Protein AF-0000000072569741 (afdb_homodimer)

pLDDT: mean 95.77, std 7.22, range [54.53, 98.75]

Structure (mmCIF, N/CA/C/O backbone):
data_AF-0000000072569741-model_v1
#
loop_
_entity.id
_entity.type
_entity.pdbx_description
1 polymer 'Helix-turn-helix domain protein'
#
loop_
_atom_site.group_PDB
_atom_site.id
_atom_site.type_symbol
_atom_site.label_atom_id
_atom_site.label_alt_id
_atom_site.label_comp_id
_atom_site.label_asym_id
_atom_site.label_entity_id
_atom_site.label_seq_id
_atom_site.pdbx_PDB_ins_code
_atom_site.Cartn_x
_atom_site.Cartn_y
_atom_site.Cartn_z
_atom_site.occupancy
_atom_site.B_iso_or_equiv
_atom_site.auth_seq_id
_atom_site.auth_comp_id
_atom_site.auth_asym_id
_atom_site.auth_atom_id
_atom_site.pdbx_PDB_model_num
ATOM 1 N N . MET A 1 1 ? -10.883 8.766 -9.422 1 62.97 1 MET A N 1
ATOM 2 C CA . MET A 1 1 ? -9.523 8.453 -8.992 1 62.97 1 MET A CA 1
ATOM 3 C C . MET A 1 1 ? -9.297 6.949 -8.93 1 62.97 1 MET A C 1
ATOM 5 O O . MET A 1 1 ? -10.156 6.211 -8.445 1 62.97 1 MET A O 1
ATOM 9 N N . ASN A 1 2 ? -8.234 6.387 -9.672 1 78.19 2 ASN A N 1
ATOM 10 C CA . ASN A 1 2 ? -7.906 4.965 -9.578 1 78.19 2 ASN A CA 1
ATOM 11 C C . ASN A 1 2 ? -7.32 4.621 -8.211 1 78.19 2 ASN A C 1
ATOM 13 O O . ASN A 1 2 ? -6.293 5.172 -7.812 1 78.19 2 ASN A O 1
ATOM 17 N N . ARG A 1 3 ? -8.102 3.793 -7.559 1 89.81 3 ARG A N 1
ATOM 18 C CA . ARG A 1 3 ? -7.746 3.533 -6.168 1 89.81 3 ARG A CA 1
ATOM 19 C C . ARG A 1 3 ? -6.863 2.295 -6.047 1 89.81 3 ARG A C 1
ATOM 21 O O . ARG A 1 3 ? -6.625 1.8 -4.945 1 89.81 3 ARG A O 1
ATOM 28 N N . ASN A 1 4 ? -6.559 1.696 -7.176 1 96.81 4 ASN A N 1
ATOM 29 C CA . ASN A 1 4 ? -5.516 0.688 -7.312 1 96.81 4 ASN A CA 1
ATOM 30 C C . ASN A 1 4 ? -4.426 1.134 -8.289 1 96.81 4 ASN A C 1
ATOM 32 O O . ASN A 1 4 ? -4.652 1.179 -9.492 1 96.81 4 ASN A O 1
ATOM 36 N N . ILE A 1 5 ? -3.225 1.374 -7.742 1 96.38 5 ILE A N 1
ATOM 37 C CA . ILE A 1 5 ? -2.236 2.023 -8.594 1 96.38 5 ILE A CA 1
ATOM 38 C C . ILE A 1 5 ? -1.057 1.081 -8.828 1 96.38 5 ILE A C 1
ATOM 40 O O . ILE A 1 5 ? -0.087 1.443 -9.5 1 96.38 5 ILE A O 1
ATOM 44 N N . ILE A 1 6 ? -1.108 -0.155 -8.242 1 97.69 6 ILE A N 1
ATOM 45 C CA . ILE A 1 6 ? 0.049 -1.026 -8.414 1 97.69 6 ILE A CA 1
ATOM 46 C C . ILE A 1 6 ? -0.353 -2.27 -9.211 1 97.69 6 ILE A C 1
ATOM 48 O O . ILE A 1 6 ? 0.505 -3.043 -9.641 1 97.69 6 ILE A O 1
ATOM 52 N N . GLY A 1 7 ? -1.578 -2.521 -9.398 1 97.75 7 GLY A N 1
ATOM 53 C CA . GLY A 1 7 ? -2.07 -3.764 -9.977 1 97.75 7 GLY A CA 1
ATOM 54 C C . GLY A 1 7 ? -1.438 -4.094 -11.312 1 97.75 7 GLY A C 1
ATOM 55 O O . GLY A 1 7 ? -0.945 -5.203 -11.516 1 97.75 7 GLY A O 1
ATOM 56 N N . LYS A 1 8 ? -1.412 -3.188 -12.258 1 96.44 8 LYS A N 1
ATOM 57 C CA . LYS A 1 8 ? -0.834 -3.404 -13.578 1 96.44 8 LYS A CA 1
ATOM 58 C C . LYS A 1 8 ? 0.657 -3.713 -13.484 1 96.44 8 LYS A C 1
ATOM 60 O O . LYS A 1 8 ? 1.177 -4.535 -14.242 1 96.44 8 LYS A O 1
ATOM 65 N N . LYS A 1 9 ? 1.302 -3.049 -12.555 1 97.94 9 LYS A N 1
ATOM 66 C CA . LYS A 1 9 ? 2.729 -3.291 -12.359 1 97.94 9 LYS A CA 1
ATOM 67 C C . LYS A 1 9 ? 2.979 -4.707 -11.844 1 97.94 9 LYS A C 1
ATOM 69 O O . LYS A 1 9 ? 3.943 -5.359 -12.25 1 97.94 9 LYS A O 1
ATOM 74 N N . VAL A 1 10 ? 2.105 -5.129 -10.961 1 98.44 10 VAL A N 1
ATOM 75 C CA . VAL A 1 10 ? 2.195 -6.5 -10.461 1 98.44 10 VAL A CA 1
ATOM 76 C C . VAL A 1 10 ? 2.146 -7.477 -11.633 1 98.44 10 VAL A C 1
ATOM 78 O O . VAL A 1 10 ? 2.992 -8.367 -11.742 1 98.44 10 VAL A O 1
ATOM 81 N N . ARG A 1 11 ? 1.25 -7.258 -12.5 1 98.31 11 ARG A N 1
ATOM 82 C CA . ARG A 1 11 ? 1.092 -8.117 -13.664 1 98.31 11 ARG A CA 1
ATOM 83 C C . ARG A 1 11 ? 2.332 -8.078 -14.555 1 98.31 11 ARG A C 1
ATOM 85 O O . ARG A 1 11 ? 2.838 -9.117 -14.977 1 98.31 11 ARG A O 1
ATOM 92 N N . ILE A 1 12 ? 2.803 -6.906 -14.859 1 98.19 12 ILE A N 1
ATOM 93 C CA . ILE A 1 12 ? 3.955 -6.699 -15.727 1 98.19 12 ILE A CA 1
ATOM 94 C C . ILE A 1 12 ? 5.168 -7.434 -15.156 1 98.19 12 ILE A C 1
ATOM 96 O O . ILE A 1 12 ? 5.855 -8.164 -15.875 1 98.19 12 ILE A O 1
ATOM 100 N N . ILE A 1 13 ? 5.398 -7.297 -13.883 1 98.44 13 ILE A N 1
ATOM 101 C CA . ILE A 1 13 ? 6.57 -7.895 -13.25 1 98.44 13 ILE A CA 1
ATOM 102 C C . ILE A 1 13 ? 6.406 -9.414 -13.18 1 98.44 13 ILE A C 1
ATOM 104 O O . ILE A 1 13 ? 7.355 -10.156 -13.438 1 98.44 13 ILE A O 1
ATOM 108 N N . ARG A 1 14 ? 5.203 -9.812 -12.82 1 98.62 14 ARG A N 1
ATOM 109 C CA . ARG A 1 14 ? 4.953 -11.25 -12.789 1 98.62 14 ARG A CA 1
ATOM 110 C C . ARG A 1 14 ? 5.289 -11.891 -14.133 1 98.62 14 ARG A C 1
ATOM 112 O O . ARG A 1 14 ? 6 -12.898 -14.18 1 98.62 14 ARG A O 1
ATOM 119 N N . LYS A 1 15 ? 4.801 -11.266 -15.203 1 98.69 15 LYS A N 1
ATOM 120 C CA . LYS A 1 15 ? 5.016 -11.789 -16.547 1 98.69 15 LYS A CA 1
ATOM 121 C C . LYS A 1 15 ? 6.492 -11.719 -16.938 1 98.69 15 LYS A C 1
ATOM 123 O O . LYS A 1 15 ? 7.02 -12.648 -17.547 1 98.69 15 LYS A O 1
ATOM 128 N N . ALA A 1 16 ? 7.121 -10.656 -16.609 1 98.31 16 ALA A N 1
ATOM 129 C CA . ALA A 1 16 ? 8.539 -10.484 -16.906 1 98.31 16 ALA A CA 1
ATOM 130 C C . ALA A 1 16 ? 9.375 -11.57 -16.234 1 98.31 16 ALA A C 1
ATOM 132 O O . ALA A 1 16 ? 10.422 -11.969 -16.766 1 98.31 16 ALA A O 1
ATOM 133 N N . LYS A 1 17 ? 8.891 -12.047 -15.117 1 98.31 17 LYS A N 1
ATOM 134 C CA . LYS A 1 17 ? 9.594 -13.086 -14.375 1 98.31 17 LYS A CA 1
ATOM 135 C C . LYS A 1 17 ? 9.125 -14.477 -14.797 1 98.31 17 LYS A C 1
ATOM 137 O O . LYS A 1 17 ? 9.508 -15.477 -14.195 1 98.31 17 LYS A O 1
ATOM 142 N N . ASN A 1 18 ? 8.195 -14.5 -15.766 1 98.69 18 ASN A N 1
ATOM 143 C CA . ASN A 1 18 ? 7.648 -15.727 -16.344 1 98.69 18 ASN A CA 1
ATOM 144 C C . ASN A 1 18 ? 6.895 -16.547 -15.297 1 98.69 18 ASN A C 1
ATOM 146 O O . ASN A 1 18 ? 7.004 -17.781 -15.273 1 98.69 18 ASN A O 1
ATOM 150 N N . LEU A 1 19 ? 6.273 -15.867 -14.438 1 98.69 19 LEU A N 1
ATOM 151 C CA . LEU A 1 19 ? 5.434 -16.531 -13.445 1 98.69 19 LEU A CA 1
ATOM 152 C C . LEU A 1 19 ? 3.98 -16.562 -13.906 1 98.69 19 LEU A C 1
ATOM 154 O O . LEU A 1 19 ? 3.471 -15.594 -14.461 1 98.69 19 LEU A O 1
ATOM 158 N N . THR A 1 20 ? 3.383 -17.688 -13.68 1 98.69 20 THR A N 1
ATOM 159 C CA . THR A 1 20 ? 1.932 -17.75 -13.82 1 98.69 20 THR A CA 1
ATOM 160 C C . THR A 1 20 ? 1.242 -17.125 -12.609 1 98.69 20 THR A C 1
ATOM 162 O O . THR A 1 20 ? 1.886 -16.844 -11.594 1 98.69 20 THR A O 1
ATOM 165 N N . GLN A 1 21 ? -0.031 -16.891 -12.797 1 98.56 21 GLN A N 1
ATOM 166 C CA . GLN A 1 21 ? -0.777 -16.406 -11.641 1 98.56 21 GLN A CA 1
ATOM 167 C C . GLN A 1 21 ? -0.736 -17.406 -10.492 1 98.56 21 GLN A C 1
ATOM 169 O O . GLN A 1 21 ? -0.591 -17.016 -9.328 1 98.56 21 GLN A O 1
ATOM 174 N N . GLU A 1 22 ? -0.864 -18.672 -10.812 1 98.5 22 GLU A N 1
ATOM 175 C CA . GLU A 1 22 ? -0.843 -19.734 -9.812 1 98.5 22 GLU A CA 1
ATOM 176 C C . GLU A 1 22 ? 0.476 -19.75 -9.047 1 98.5 22 GLU A C 1
ATOM 178 O O . GLU A 1 22 ? 0.489 -19.906 -7.82 1 98.5 22 GLU A O 1
ATOM 183 N N . GLU A 1 23 ? 1.546 -19.562 -9.781 1 98.69 23 GLU A N 1
ATOM 184 C CA . GLU A 1 23 ? 2.865 -19.547 -9.156 1 98.69 23 GLU A CA 1
ATOM 185 C C . GLU A 1 23 ? 3.025 -18.328 -8.234 1 98.69 23 GLU A C 1
ATOM 187 O O . GLU A 1 23 ? 3.57 -18.453 -7.137 1 98.69 23 GLU A O 1
ATOM 192 N N . LEU A 1 24 ? 2.6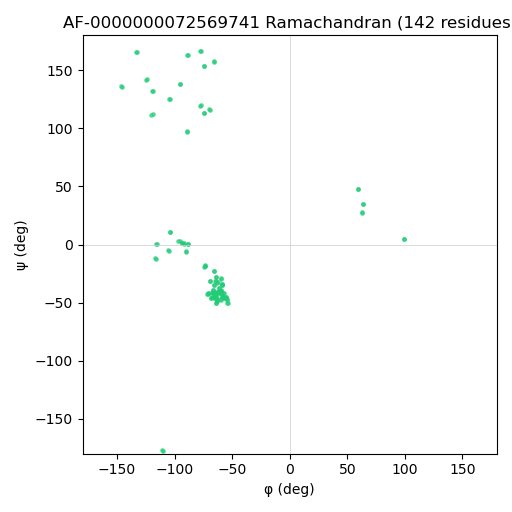29 -17.172 -8.688 1 98.75 24 LEU A N 1
ATOM 193 C CA . LEU A 1 24 ? 2.707 -15.992 -7.848 1 98.75 24 LEU A CA 1
ATOM 194 C C . LEU A 1 24 ? 1.843 -16.156 -6.602 1 98.75 24 LEU A C 1
ATOM 196 O O . LEU A 1 24 ? 2.258 -15.781 -5.5 1 98.75 24 LEU A O 1
ATOM 200 N N . ILE A 1 25 ? 0.698 -16.719 -6.746 1 98.62 25 ILE A N 1
ATOM 201 C CA . ILE A 1 25 ? -0.216 -16.953 -5.633 1 98.62 25 ILE A CA 1
ATOM 202 C C . ILE A 1 25 ? 0.45 -17.844 -4.59 1 98.62 25 ILE A C 1
ATOM 204 O O . ILE A 1 25 ? 0.397 -17.562 -3.391 1 98.62 25 ILE A O 1
ATOM 208 N N . ALA A 1 26 ? 1.038 -18.906 -5.086 1 98.56 26 ALA A N 1
ATOM 209 C CA . ALA A 1 26 ? 1.739 -19.812 -4.184 1 98.56 26 ALA A CA 1
ATOM 210 C C . ALA A 1 26 ? 2.824 -19.078 -3.4 1 98.56 26 ALA A C 1
ATOM 212 O O . ALA A 1 26 ? 2.969 -19.281 -2.191 1 98.56 26 ALA A O 1
ATOM 213 N N . ARG A 1 27 ? 3.564 -18.203 -4.051 1 98.56 27 ARG A N 1
ATOM 214 C CA . ARG A 1 27 ? 4.621 -17.438 -3.398 1 98.56 27 ARG A CA 1
ATOM 215 C C . ARG A 1 27 ? 4.043 -16.469 -2.373 1 98.56 27 ARG A C 1
ATOM 217 O O . ARG A 1 27 ? 4.613 -16.281 -1.297 1 98.56 27 ARG A O 1
ATOM 224 N N . ILE A 1 28 ? 2.971 -15.859 -2.744 1 98.38 28 ILE A N 1
ATOM 225 C CA . ILE A 1 28 ? 2.328 -14.906 -1.846 1 98.38 28 ILE A CA 1
ATOM 226 C C . ILE A 1 28 ? 1.811 -15.633 -0.605 1 98.38 28 ILE A C 1
ATOM 228 O O . ILE A 1 28 ? 1.956 -15.141 0.516 1 98.38 28 ILE A O 1
ATOM 232 N N . GLN A 1 29 ? 1.214 -16.828 -0.847 1 97.62 29 GLN A N 1
ATOM 233 C CA . GLN A 1 29 ? 0.7 -17.625 0.266 1 97.62 29 GLN A CA 1
ATOM 234 C C . GLN A 1 29 ? 1.825 -18.047 1.205 1 97.62 29 GLN A C 1
ATOM 236 O O . GLN A 1 29 ? 1.632 -18.125 2.42 1 97.62 29 GLN A O 1
ATOM 241 N N . LEU A 1 30 ? 3.021 -18.266 0.662 1 97.06 30 LEU A N 1
ATOM 242 C CA . LEU A 1 30 ? 4.195 -18.594 1.461 1 97.06 30 LEU A CA 1
ATOM 243 C C . LEU A 1 30 ? 4.602 -17.422 2.348 1 97.06 30 LEU A C 1
ATOM 245 O O . LEU A 1 30 ? 5.258 -17.625 3.373 1 97.06 30 LEU A O 1
ATOM 249 N N . LYS A 1 31 ? 4.168 -16.219 1.9 1 94.81 31 LYS A N 1
ATOM 250 C CA . LYS A 1 31 ? 4.461 -15.031 2.684 1 94.81 31 LYS A CA 1
ATOM 251 C C . LYS A 1 31 ? 3.375 -14.773 3.725 1 94.81 31 LYS A C 1
ATOM 253 O O . LYS A 1 31 ? 3.406 -13.758 4.426 1 94.81 31 LYS A O 1
ATOM 258 N N . GLY A 1 32 ? 2.389 -15.664 3.744 1 92.38 32 GLY A N 1
ATOM 259 C CA . GLY A 1 32 ? 1.408 -15.617 4.816 1 92.38 32 GLY A CA 1
ATOM 260 C C . GLY A 1 32 ? 0.117 -14.93 4.41 1 92.38 32 GLY A C 1
ATOM 261 O O . GLY A 1 32 ? -0.743 -14.664 5.25 1 92.38 32 GLY A O 1
ATOM 262 N N . LEU A 1 33 ? -0.002 -14.578 3.242 1 95.5 33 LEU A N 1
ATOM 263 C CA . LEU A 1 33 ? -1.213 -13.93 2.752 1 95.5 33 LEU A CA 1
ATOM 264 C C . LEU A 1 33 ? -2.057 -14.898 1.934 1 95.5 33 LEU A C 1
ATOM 266 O O . LEU A 1 33 ? -1.566 -15.5 0.976 1 95.5 33 LEU A O 1
ATOM 270 N N . ASN A 1 34 ? -3.24 -15.016 2.322 1 95.12 34 ASN A N 1
ATOM 271 C CA . ASN A 1 34 ? -4.148 -15.906 1.611 1 95.12 34 ASN A CA 1
ATOM 272 C C . ASN A 1 34 ? -4.875 -15.188 0.48 1 95.12 34 ASN A C 1
ATOM 274 O O . ASN A 1 34 ? -5.855 -14.477 0.717 1 95.12 34 ASN A O 1
ATOM 278 N N . ILE A 1 35 ? -4.422 -15.32 -0.639 1 95.75 35 ILE A N 1
ATOM 279 C CA . ILE A 1 35 ? -5.062 -14.805 -1.844 1 95.75 35 ILE A CA 1
ATOM 280 C C . ILE A 1 35 ? -5.262 -15.938 -2.848 1 95.75 35 ILE A C 1
ATOM 282 O O . ILE A 1 35 ? -4.438 -16.844 -2.934 1 95.75 35 ILE A O 1
ATOM 286 N N . ASP A 1 36 ? -6.379 -15.898 -3.516 1 97.19 36 ASP A N 1
ATOM 287 C CA . ASP A 1 36 ? -6.637 -16.875 -4.566 1 97.19 36 ASP A CA 1
ATOM 288 C C . ASP A 1 36 ? -6.602 -16.219 -5.945 1 97.19 36 ASP A C 1
ATOM 290 O O . ASP A 1 36 ? -6.293 -15.039 -6.07 1 97.19 36 ASP A O 1
ATOM 294 N N . ARG A 1 37 ? -6.891 -17.031 -7.035 1 97.25 37 ARG A N 1
ATOM 295 C CA . ARG A 1 37 ? -6.73 -16.578 -8.414 1 97.25 37 ARG A CA 1
ATOM 296 C C . ARG A 1 37 ? -7.688 -15.43 -8.719 1 97.25 37 ARG A C 1
ATOM 298 O O . ARG A 1 37 ? -7.297 -14.445 -9.352 1 97.25 37 ARG A O 1
ATOM 305 N N . PRO A 1 38 ? -8.922 -15.531 -8.32 1 97.81 38 PRO A N 1
ATOM 306 C CA . PRO A 1 38 ? -9.812 -14.391 -8.562 1 97.81 38 PRO A CA 1
ATOM 307 C C . PRO A 1 38 ? -9.328 -13.109 -7.883 1 97.81 38 PRO A C 1
ATOM 309 O O . PRO A 1 38 ? -9.422 -12.031 -8.469 1 97.81 38 PRO A O 1
ATOM 312 N N . MET A 1 39 ? -8.805 -13.195 -6.684 1 97.56 39 MET A N 1
ATOM 313 C CA . MET A 1 39 ? -8.305 -12.039 -5.945 1 97.56 39 MET A CA 1
ATOM 314 C C . MET A 1 39 ? -7.113 -11.414 -6.66 1 97.56 39 MET A C 1
ATOM 316 O O . MET A 1 39 ? -7.066 -10.195 -6.855 1 97.56 39 MET A O 1
ATOM 320 N N . LEU A 1 40 ? -6.145 -12.273 -7.094 1 98.38 40 LEU A N 1
ATOM 321 C CA . LEU A 1 40 ? -4.98 -11.75 -7.805 1 98.38 40 LEU A CA 1
ATOM 322 C C . LEU A 1 40 ? -5.395 -11.125 -9.133 1 98.38 40 LEU A C 1
ATOM 324 O O . LEU A 1 40 ? -4.875 -10.078 -9.516 1 98.38 40 LEU A O 1
ATOM 328 N N . SER A 1 41 ? -6.309 -11.781 -9.812 1 98.31 41 SER A N 1
ATOM 329 C CA . SER A 1 41 ? -6.793 -11.25 -11.086 1 98.31 41 SER A CA 1
ATOM 330 C C . SER A 1 41 ? -7.398 -9.859 -10.906 1 98.31 41 SER A C 1
ATOM 332 O O . SER A 1 41 ? -7.109 -8.953 -11.688 1 98.31 41 SER A O 1
ATOM 334 N N . ARG A 1 42 ? -8.219 -9.711 -9.828 1 98.06 42 ARG A N 1
ATOM 335 C CA . ARG A 1 42 ? -8.836 -8.414 -9.57 1 98.06 42 ARG A CA 1
ATOM 336 C C . ARG A 1 42 ? -7.789 -7.367 -9.219 1 98.06 42 ARG A C 1
ATOM 338 O O . ARG A 1 42 ? -7.938 -6.191 -9.562 1 98.06 42 ARG A O 1
ATOM 345 N N . ILE A 1 43 ? -6.746 -7.75 -8.539 1 98.06 43 ILE A N 1
ATOM 346 C CA . ILE A 1 43 ? -5.652 -6.844 -8.219 1 98.06 43 ILE A CA 1
ATOM 347 C C . ILE A 1 43 ? -4.945 -6.41 -9.5 1 98.06 43 ILE A C 1
ATOM 349 O O . ILE A 1 43 ? -4.793 -5.215 -9.758 1 98.06 43 ILE A O 1
ATOM 353 N N . GLU A 1 44 ? -4.68 -7.406 -10.383 1 98.12 44 GLU A N 1
ATOM 354 C CA . GLU A 1 44 ? -3.863 -7.152 -11.57 1 98.12 44 GLU A CA 1
ATOM 355 C C . GLU A 1 44 ? -4.641 -6.355 -12.609 1 98.12 44 GLU A C 1
ATOM 357 O O . GLU A 1 44 ? -4.047 -5.781 -13.531 1 98.12 44 GLU A O 1
ATOM 362 N N . THR A 1 45 ? -5.941 -6.348 -12.484 1 96.56 45 THR A N 1
ATOM 363 C CA . THR A 1 45 ? -6.77 -5.605 -13.43 1 96.56 45 THR A CA 1
ATOM 364 C C . THR A 1 45 ? -7.281 -4.312 -12.805 1 96.56 45 THR A C 1
ATOM 366 O O . THR A 1 45 ? -8.195 -3.678 -13.328 1 96.56 45 THR A O 1
ATOM 369 N N . ASP A 1 46 ? -6.785 -3.926 -11.68 1 95.75 46 ASP A N 1
ATOM 370 C CA . ASP A 1 46 ? -7.094 -2.701 -10.945 1 95.75 46 ASP A CA 1
ATOM 371 C C . ASP A 1 46 ? -8.562 -2.67 -10.523 1 95.75 46 ASP A C 1
ATOM 373 O O . ASP A 1 46 ? -9.148 -1.595 -10.383 1 95.75 46 ASP A O 1
ATOM 377 N N . SER A 1 47 ? -9.125 -3.834 -10.344 1 95.56 47 SER A N 1
ATOM 378 C CA . SER A 1 47 ? -10.539 -3.914 -9.992 1 95.56 47 SER A CA 1
ATOM 379 C C . SER A 1 47 ? -10.727 -4.062 -8.484 1 95.56 47 SER A C 1
ATOM 381 O O . SER A 1 47 ? -11.859 -4.109 -8 1 95.56 47 SER A O 1
ATOM 383 N N . ARG A 1 48 ? -9.758 -4.051 -7.723 1 95.12 48 ARG A N 1
ATOM 384 C CA . ARG A 1 48 ? -9.727 -4.121 -6.266 1 95.12 48 ARG A CA 1
ATOM 385 C C . ARG A 1 48 ? -8.578 -3.287 -5.699 1 95.12 48 ARG A C 1
ATOM 387 O O . ARG A 1 48 ? -7.484 -3.268 -6.262 1 95.12 48 ARG A O 1
ATOM 394 N N . GLU A 1 49 ? -8.852 -2.559 -4.707 1 95.25 49 GLU A N 1
ATOM 395 C CA . GLU A 1 49 ? -7.781 -1.834 -4.031 1 95.25 49 GLU A CA 1
ATOM 396 C C . GLU A 1 49 ? -6.805 -2.795 -3.359 1 95.25 49 GLU A C 1
ATOM 398 O O . GLU A 1 49 ? -7.137 -3.955 -3.109 1 95.25 49 GLU A O 1
ATOM 403 N N . VAL A 1 50 ? -5.641 -2.367 -3.129 1 97.5 50 VAL A N 1
ATOM 404 C CA . VAL A 1 50 ? -4.582 -3.17 -2.52 1 97.5 50 VAL A CA 1
ATOM 405 C C . VAL A 1 50 ? -4.137 -2.525 -1.21 1 97.5 50 VAL A C 1
ATOM 407 O O . VAL A 1 50 ? -3.895 -1.317 -1.155 1 97.5 50 VAL A O 1
ATOM 410 N N . TYR A 1 51 ? -4.043 -3.309 -0.218 1 97.69 51 TYR A N 1
ATOM 411 C CA . TYR A 1 51 ? -3.658 -2.822 1.103 1 97.69 51 TYR A CA 1
ATOM 412 C C . TYR A 1 51 ? -2.145 -2.844 1.274 1 97.69 51 TYR A C 1
ATOM 414 O O . TYR A 1 51 ? -1.442 -3.561 0.557 1 97.69 51 TYR A O 1
ATOM 422 N N . ASP A 1 52 ? -1.702 -2.1 2.295 1 98 52 ASP A N 1
ATOM 423 C CA . ASP A 1 52 ? -0.266 -2.004 2.539 1 98 52 ASP A CA 1
ATOM 424 C C . ASP A 1 52 ? 0.335 -3.379 2.824 1 98 52 ASP A C 1
ATOM 426 O O . ASP A 1 52 ? 1.383 -3.729 2.277 1 98 52 ASP A O 1
ATOM 430 N N . PHE A 1 53 ? -0.348 -4.203 3.59 1 97.12 53 PHE A N 1
ATOM 431 C CA . PHE A 1 53 ? 0.196 -5.52 3.91 1 97.12 53 PHE A CA 1
ATOM 432 C C . PHE A 1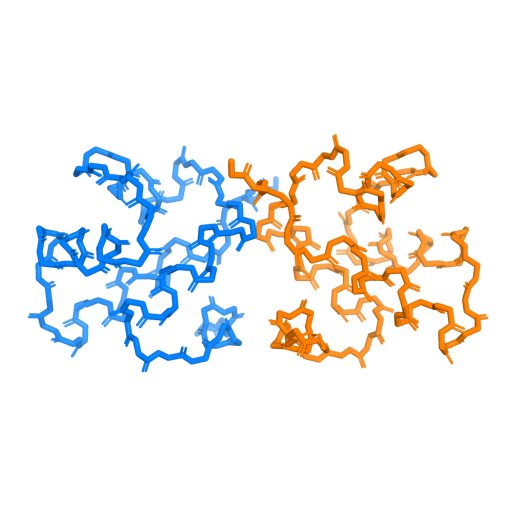 53 ? 0.215 -6.41 2.674 1 97.12 53 PHE A C 1
ATOM 434 O O . PHE A 1 53 ? 1.097 -7.262 2.529 1 97.12 53 PHE A O 1
ATOM 441 N N . GLU A 1 54 ? -0.729 -6.203 1.793 1 97.44 54 GLU A N 1
ATOM 442 C CA . GLU A 1 54 ? -0.74 -6.941 0.535 1 97.44 54 GLU A CA 1
ATOM 443 C C . GLU A 1 54 ? 0.389 -6.484 -0.384 1 97.44 54 GLU A C 1
ATOM 445 O O . GLU A 1 54 ? 1.028 -7.305 -1.047 1 97.44 54 GLU A O 1
ATOM 450 N N . VAL A 1 55 ? 0.587 -5.172 -0.42 1 98 55 VAL A N 1
ATOM 451 C CA . VAL A 1 55 ? 1.675 -4.602 -1.208 1 98 55 VAL A CA 1
ATOM 452 C C . VAL A 1 55 ? 3 -5.238 -0.799 1 98 55 VAL A C 1
ATOM 454 O O . VAL A 1 55 ? 3.779 -5.668 -1.654 1 98 55 VAL A O 1
ATOM 457 N N . LYS A 1 56 ? 3.229 -5.359 0.476 1 97.56 56 LYS A N 1
ATOM 458 C CA . LYS A 1 56 ? 4.469 -5.93 0.989 1 97.56 56 LYS A CA 1
ATOM 459 C C . LYS A 1 56 ? 4.613 -7.395 0.584 1 97.56 56 LYS A C 1
ATOM 461 O O . LYS A 1 56 ? 5.656 -7.801 0.07 1 97.56 56 LYS A O 1
ATOM 466 N N . ALA A 1 57 ? 3.566 -8.133 0.838 1 97.62 57 ALA A N 1
ATOM 467 C CA . ALA A 1 57 ? 3.604 -9.562 0.539 1 97.62 57 ALA A CA 1
ATOM 468 C C . ALA A 1 57 ? 3.855 -9.805 -0.947 1 97.62 57 ALA A C 1
ATOM 470 O O . ALA A 1 57 ? 4.617 -10.695 -1.315 1 97.62 57 ALA A O 1
ATOM 471 N N . ILE A 1 58 ? 3.234 -8.984 -1.798 1 98.38 58 ILE A N 1
ATOM 472 C CA . ILE A 1 58 ? 3.361 -9.125 -3.244 1 98.38 58 ILE A CA 1
ATOM 473 C C . ILE A 1 58 ? 4.785 -8.781 -3.674 1 98.38 58 ILE A C 1
ATOM 475 O O . ILE A 1 58 ? 5.398 -9.508 -4.461 1 98.38 58 ILE A O 1
ATOM 479 N N . ALA A 1 59 ? 5.312 -7.711 -3.184 1 98.44 59 ALA A N 1
ATOM 480 C CA . ALA A 1 59 ? 6.684 -7.332 -3.512 1 98.44 59 ALA A CA 1
ATOM 481 C C . ALA A 1 59 ? 7.664 -8.43 -3.115 1 98.44 59 ALA A C 1
ATOM 483 O O . ALA A 1 59 ? 8.555 -8.789 -3.891 1 98.44 59 ALA A O 1
ATOM 484 N N . GLU A 1 60 ? 7.523 -8.992 -1.921 1 98.19 60 GLU A N 1
ATOM 485 C CA . GLU A 1 60 ? 8.391 -10.062 -1.438 1 98.19 60 GLU A CA 1
ATOM 486 C C . GLU A 1 60 ? 8.266 -11.305 -2.314 1 98.19 60 GLU A C 1
ATOM 488 O O . GLU A 1 60 ? 9.266 -11.938 -2.654 1 98.19 60 GLU A O 1
ATOM 493 N N . ALA A 1 61 ? 7.031 -11.57 -2.662 1 98.5 61 ALA A N 1
ATOM 494 C CA . ALA A 1 61 ? 6.777 -12.742 -3.494 1 98.5 61 ALA A CA 1
ATOM 495 C C . ALA A 1 61 ? 7.43 -12.594 -4.863 1 98.5 61 ALA A C 1
ATOM 497 O O . ALA A 1 61 ? 7.855 -13.586 -5.465 1 98.5 61 ALA A O 1
ATOM 498 N N . LEU A 1 62 ? 7.523 -11.359 -5.352 1 98.62 62 LEU A N 1
ATOM 499 C CA . LEU A 1 62 ? 8.102 -11.062 -6.656 1 98.62 62 LEU A CA 1
ATOM 500 C C . LEU A 1 62 ? 9.602 -10.812 -6.539 1 98.62 62 LEU A C 1
ATOM 502 O O . LEU A 1 62 ? 10.289 -10.633 -7.547 1 98.62 62 LEU A O 1
ATOM 506 N N . ASP A 1 63 ? 10.148 -10.766 -5.309 1 98.44 63 ASP A N 1
ATOM 507 C CA . ASP A 1 63 ? 11.562 -10.523 -5.039 1 98.44 63 ASP A CA 1
ATOM 508 C C . ASP A 1 63 ? 12.008 -9.172 -5.59 1 98.44 63 ASP A C 1
ATOM 510 O O . ASP A 1 63 ? 12.977 -9.086 -6.34 1 98.44 63 ASP A O 1
ATOM 514 N N . ILE A 1 64 ? 11.195 -8.109 -5.301 1 98.06 64 ILE A N 1
ATOM 515 C CA . ILE A 1 64 ? 11.492 -6.727 -5.676 1 98.06 64 ILE A CA 1
ATOM 516 C C . ILE A 1 64 ? 11.273 -5.809 -4.473 1 98.06 64 ILE A C 1
ATOM 518 O O . ILE A 1 64 ? 10.719 -6.23 -3.455 1 98.06 64 ILE A O 1
ATOM 522 N N . SER A 1 65 ? 11.797 -4.598 -4.602 1 97.75 65 SER A N 1
ATOM 523 C CA . SER A 1 65 ? 11.5 -3.594 -3.586 1 97.75 65 SER A CA 1
ATOM 524 C C . SER A 1 65 ? 10.078 -3.072 -3.721 1 97.75 65 SER A C 1
ATOM 526 O O . SER A 1 65 ? 9.5 -3.113 -4.809 1 97.75 65 SER A O 1
ATOM 528 N N . VAL A 1 66 ? 9.461 -2.605 -2.699 1 98.06 66 VAL A N 1
ATOM 529 C CA . VAL A 1 66 ? 8.117 -2.033 -2.729 1 98.06 66 VAL A CA 1
ATOM 530 C C . VAL A 1 66 ? 8.086 -0.843 -3.686 1 98.06 66 VAL A C 1
ATOM 532 O O . VAL A 1 66 ? 7.098 -0.631 -4.387 1 98.06 66 VAL A O 1
ATOM 535 N N . ASP A 1 67 ? 9.211 -0.119 -3.723 1 97.88 67 ASP A N 1
ATOM 536 C CA . ASP A 1 67 ? 9.297 1.051 -4.59 1 97.88 67 ASP A CA 1
ATOM 537 C C . ASP A 1 67 ? 9.055 0.671 -6.051 1 97.88 67 ASP A C 1
ATOM 539 O O . ASP A 1 67 ? 8.469 1.441 -6.809 1 97.88 67 ASP A O 1
ATOM 543 N N . GLU A 1 68 ? 9.492 -0.49 -6.391 1 97.44 68 GLU A N 1
ATOM 544 C CA . GLU A 1 68 ? 9.383 -0.938 -7.773 1 97.44 68 GLU A CA 1
ATOM 545 C C . GLU A 1 68 ? 7.918 -1.079 -8.195 1 97.44 68 GLU A C 1
ATOM 547 O O . GLU A 1 68 ? 7.582 -0.9 -9.367 1 97.44 68 GLU A O 1
ATOM 552 N N . LEU A 1 69 ? 7.082 -1.345 -7.242 1 98.06 69 LEU A N 1
ATOM 553 C CA . LEU A 1 69 ? 5.664 -1.502 -7.543 1 98.06 69 LEU A CA 1
ATOM 554 C C . LEU A 1 69 ? 5.016 -0.151 -7.828 1 98.06 69 LEU A C 1
ATOM 556 O O . LEU A 1 69 ? 3.941 -0.087 -8.43 1 98.06 69 LEU A O 1
ATOM 560 N N . PHE A 1 70 ? 5.688 0.918 -7.387 1 97.19 70 PHE A N 1
ATOM 561 C CA . PHE A 1 70 ? 5.066 2.234 -7.484 1 97.19 70 PHE A CA 1
ATOM 562 C C . PHE A 1 70 ? 5.699 3.051 -8.602 1 97.19 70 PHE A C 1
ATOM 564 O O . PHE A 1 70 ? 5.332 4.211 -8.812 1 97.19 70 PHE A O 1
ATOM 571 N N . ILE A 1 71 ? 6.727 2.465 -9.172 1 89.62 71 ILE A N 1
ATOM 572 C CA . ILE A 1 71 ? 7.379 3.152 -10.281 1 89.62 71 ILE A CA 1
ATOM 573 C C . ILE A 1 71 ? 6.508 3.055 -11.531 1 89.62 71 ILE A C 1
ATOM 575 O O . ILE A 1 71 ? 6.051 1.968 -11.891 1 89.62 71 ILE A O 1
ATOM 579 N N . GLN A 1 72 ? 6.039 4.191 -11.891 1 75.31 72 GLN A N 1
ATOM 580 C CA . GLN A 1 72 ? 5.215 4.254 -13.094 1 75.31 72 GLN A CA 1
ATOM 581 C C . GLN A 1 72 ? 6.074 4.191 -14.352 1 75.31 72 GLN A C 1
ATOM 583 O O . GLN A 1 72 ? 7.191 4.711 -14.367 1 75.31 72 GLN A O 1
ATOM 588 N N . ASN A 1 73 ? 5.773 3.115 -15.164 1 54.53 73 ASN A N 1
ATOM 589 C CA . ASN A 1 73 ? 6.426 3.158 -16.469 1 54.53 73 ASN A CA 1
ATOM 590 C C . ASN A 1 73 ? 5.789 4.203 -17.375 1 54.53 73 ASN A C 1
ATOM 592 O O . ASN A 1 73 ? 4.621 4.555 -17.219 1 54.53 73 ASN A O 1
ATOM 596 N N . MET B 1 1 ? -3.975 -11.078 12.273 1 65 1 MET B N 1
ATOM 597 C CA . MET B 1 1 ? -3.025 -10.445 11.359 1 65 1 MET B CA 1
ATOM 598 C C . MET B 1 1 ? -3.244 -8.93 11.32 1 65 1 MET 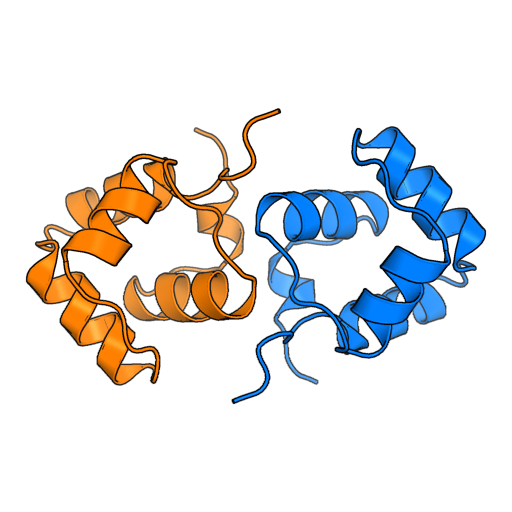B C 1
ATOM 600 O O . MET B 1 1 ? -4.383 -8.469 11.273 1 65 1 MET B O 1
ATOM 604 N N . ASN B 1 2 ? -2.135 -8.086 11.625 1 79.25 2 ASN B N 1
ATOM 605 C CA . ASN B 1 2 ? -2.246 -6.633 11.492 1 79.25 2 ASN B CA 1
ATOM 606 C C . ASN B 1 2 ? -2.326 -6.207 10.031 1 79.25 2 ASN B C 1
ATOM 608 O O . ASN B 1 2 ? -1.409 -6.469 9.258 1 79.25 2 ASN B O 1
ATOM 612 N N . ARG B 1 3 ? -3.49 -5.621 9.758 1 90.5 3 ARG B N 1
ATOM 613 C CA . ARG B 1 3 ? -3.754 -5.328 8.352 1 90.5 3 ARG B CA 1
ATOM 614 C C . ARG B 1 3 ? -3.336 -3.906 8 1 90.5 3 ARG B C 1
ATOM 616 O O . ARG B 1 3 ? -3.693 -3.393 6.941 1 90.5 3 ARG B O 1
ATOM 623 N N . ASN B 1 4 ? -2.793 -3.219 8.984 1 96.88 4 ASN B N 1
ATOM 624 C CA . ASN B 1 4 ? -2.088 -1.954 8.805 1 96.88 4 ASN B CA 1
ATOM 625 C C . ASN B 1 4 ? -0.648 -2.039 9.297 1 96.88 4 ASN B C 1
ATOM 627 O O . ASN B 1 4 ? -0.404 -2.074 10.508 1 96.88 4 ASN B O 1
ATOM 631 N N . ILE B 1 5 ? 0.284 -1.982 8.344 1 96.44 5 ILE B N 1
ATOM 632 C CA . ILE B 1 5 ? 1.648 -2.295 8.75 1 96.44 5 ILE B CA 1
ATOM 633 C C . ILE B 1 5 ? 2.529 -1.057 8.594 1 96.44 5 ILE B C 1
ATOM 635 O O . ILE B 1 5 ? 3.734 -1.106 8.859 1 96.44 5 ILE B O 1
ATOM 639 N N . ILE B 1 6 ? 1.941 0.1 8.141 1 97.69 6 ILE B N 1
ATOM 640 C CA . ILE B 1 6 ? 2.801 1.261 7.93 1 97.69 6 ILE B CA 1
ATOM 641 C C . ILE B 1 6 ? 2.385 2.387 8.875 1 97.69 6 ILE B C 1
ATOM 643 O O . ILE B 1 6 ? 3.096 3.385 9.008 1 97.69 6 ILE B O 1
ATOM 647 N N . GLY B 1 7 ? 1.287 2.299 9.508 1 97.81 7 GLY B N 1
ATOM 648 C CA . GLY B 1 7 ? 0.714 3.389 10.281 1 97.81 7 GLY B CA 1
ATOM 649 C C . GLY B 1 7 ? 1.667 3.947 11.32 1 97.81 7 GLY B C 1
ATOM 650 O O . GLY B 1 7 ? 1.881 5.16 11.391 1 97.81 7 GLY B O 1
ATOM 651 N N . LYS B 1 8 ? 2.27 3.129 12.141 1 96.5 8 LYS B N 1
ATOM 652 C CA . LYS B 1 8 ? 3.197 3.562 13.18 1 96.5 8 LYS B CA 1
ATOM 653 C C . LYS B 1 8 ? 4.414 4.258 12.578 1 96.5 8 LYS B C 1
ATOM 655 O O . LYS B 1 8 ? 4.926 5.227 13.148 1 96.5 8 LYS B O 1
ATOM 660 N N . LYS B 1 9 ? 4.84 3.746 11.453 1 97.94 9 LYS B N 1
ATOM 661 C CA . LYS B 1 9 ? 5.984 4.352 10.773 1 97.94 9 LYS B CA 1
ATOM 662 C C . LYS B 1 9 ? 5.645 5.754 10.273 1 97.94 9 LYS B C 1
ATOM 664 O O . LYS B 1 9 ? 6.48 6.66 10.336 1 97.94 9 LYS B O 1
ATOM 669 N N . VAL B 1 10 ? 4.441 5.883 9.781 1 98.44 10 VAL B N 1
ATOM 670 C CA . VAL B 1 10 ? 3.977 7.199 9.359 1 98.44 10 VAL B CA 1
ATOM 671 C C . VAL B 1 10 ? 4.086 8.188 10.516 1 98.44 10 VAL B C 1
ATOM 673 O O . VAL B 1 10 ? 4.645 9.273 10.367 1 98.44 10 VAL B O 1
ATOM 676 N N . ARG B 1 11 ? 3.65 7.77 11.633 1 98.31 11 ARG B N 1
ATOM 677 C CA . ARG B 1 11 ? 3.689 8.617 12.828 1 98.31 11 ARG B CA 1
ATOM 678 C C . ARG B 1 11 ? 5.129 8.953 13.211 1 98.31 11 ARG B C 1
ATOM 680 O O . ARG B 1 11 ? 5.449 10.109 13.477 1 98.31 11 ARG B O 1
ATOM 687 N N . ILE B 1 12 ? 5.969 7.969 13.266 1 98.19 12 ILE B N 1
ATOM 688 C CA . ILE B 1 12 ? 7.367 8.125 13.656 1 98.19 12 ILE B CA 1
ATOM 689 C C . ILE B 1 12 ? 8.055 9.125 12.734 1 98.19 12 ILE B C 1
ATOM 691 O O . ILE B 1 12 ? 8.727 10.047 13.203 1 98.19 12 ILE B O 1
ATOM 695 N N . ILE B 1 13 ? 7.84 9 11.453 1 98.44 13 ILE B N 1
ATOM 696 C CA . ILE B 1 13 ? 8.5 9.859 10.477 1 98.44 13 ILE B CA 1
ATOM 697 C C . ILE B 1 13 ? 7.922 11.266 10.547 1 98.44 13 ILE B C 1
ATOM 699 O O . ILE B 1 13 ? 8.656 12.25 10.484 1 98.44 13 ILE B O 1
ATOM 703 N N . ARG B 1 14 ? 6.617 11.32 10.656 1 98.62 14 ARG B N 1
ATOM 704 C CA . ARG B 1 14 ? 5.992 12.633 10.789 1 98.62 14 ARG B CA 1
ATOM 705 C C . ARG B 1 14 ? 6.598 13.406 11.953 1 98.62 14 ARG B C 1
ATOM 707 O O . ARG B 1 14 ? 6.98 14.57 11.797 1 98.62 14 ARG B O 1
ATOM 714 N N . LYS B 1 15 ? 6.719 12.711 13.094 1 98.69 15 LYS B N 1
ATOM 715 C CA . LYS B 1 15 ? 7.25 13.344 14.297 1 98.69 15 LYS B CA 1
ATOM 716 C C . LYS B 1 15 ? 8.727 13.695 14.133 1 98.69 15 LYS B C 1
ATOM 718 O O . LYS B 1 15 ? 9.172 14.758 14.562 1 98.69 15 LYS B O 1
ATOM 723 N N . ALA B 1 16 ? 9.453 12.828 13.555 1 98.31 16 ALA B N 1
ATOM 724 C CA . ALA B 1 16 ? 10.875 13.062 13.32 1 98.31 16 ALA B CA 1
ATOM 725 C C . ALA B 1 16 ? 11.102 14.297 12.445 1 98.31 16 ALA B C 1
ATOM 727 O O . ALA B 1 16 ? 12.109 14.984 12.586 1 98.31 16 ALA B O 1
ATOM 728 N N . LYS B 1 17 ? 10.125 14.57 11.602 1 98.31 17 LYS B N 1
ATOM 729 C CA . LYS B 1 17 ? 10.211 15.727 10.711 1 98.31 17 LYS B CA 1
ATOM 730 C C . LYS B 1 17 ? 9.57 16.953 11.344 1 98.31 17 LYS B C 1
ATOM 732 O O . LYS B 1 17 ? 9.43 17.984 10.688 1 98.31 17 LYS B O 1
ATOM 737 N N . ASN B 1 18 ? 9.07 16.766 12.578 1 98.62 18 ASN B N 1
ATOM 738 C CA . ASN B 1 18 ? 8.461 17.828 13.3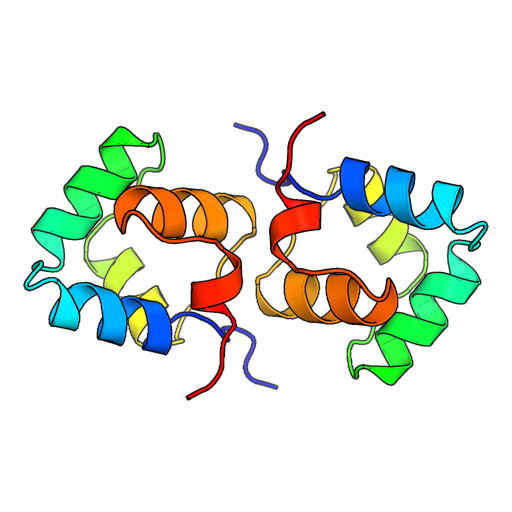67 1 98.62 18 ASN B CA 1
ATOM 739 C C . ASN B 1 18 ? 7.191 18.375 12.711 1 98.62 18 ASN B C 1
ATOM 741 O O . ASN B 1 18 ? 6.949 19.578 12.703 1 98.62 18 ASN B O 1
ATOM 745 N N . LEU B 1 19 ? 6.512 17.5 12.094 1 98.69 19 LEU B N 1
ATOM 746 C CA . LEU B 1 19 ? 5.227 17.859 11.492 1 98.69 19 LEU B CA 1
ATOM 747 C C . LEU B 1 19 ? 4.082 17.531 12.445 1 98.69 19 LEU B C 1
ATOM 749 O O . LEU B 1 19 ? 4.086 16.484 13.102 1 98.69 19 LEU B O 1
ATOM 753 N N . THR B 1 20 ? 3.176 18.438 12.5 1 98.69 20 THR B N 1
ATOM 754 C CA . THR B 1 20 ? 1.911 18.125 13.156 1 98.69 20 THR B CA 1
ATOM 755 C C . THR B 1 20 ? 1.031 17.281 12.242 1 98.69 20 THR B C 1
ATOM 757 O O . THR B 1 20 ? 1.322 17.125 11.055 1 98.69 20 THR B O 1
ATOM 760 N N . GLN B 1 21 ? 0.009 16.719 12.852 1 98.56 21 GLN B N 1
ATOM 761 C CA . GLN B 1 21 ? -0.937 15.984 12.016 1 98.56 21 GLN B CA 1
ATOM 762 C C . GLN B 1 21 ? -1.581 16.906 10.977 1 98.56 21 GLN B C 1
ATOM 764 O O . GLN B 1 21 ? -1.76 16.5 9.828 1 98.56 21 GLN B O 1
ATOM 769 N N . GLU B 1 22 ? -1.914 18.109 11.391 1 98.5 22 GLU B N 1
ATOM 770 C CA . GLU B 1 22 ? -2.541 19.078 10.5 1 98.5 22 GLU B CA 1
ATOM 771 C C . GLU B 1 22 ? -1.637 19.406 9.312 1 98.5 22 GLU B C 1
ATOM 773 O O . GLU B 1 22 ? -2.104 19.484 8.18 1 98.5 22 GLU B O 1
ATOM 778 N N . GLU B 1 23 ? -0.372 19.547 9.609 1 98.69 23 GLU B N 1
ATOM 779 C CA . GLU B 1 23 ? 0.59 19.859 8.562 1 98.69 23 GLU B CA 1
ATOM 780 C C . GLU B 1 23 ? 0.735 18.688 7.586 1 98.69 23 GLU B C 1
ATOM 782 O O . GLU B 1 23 ? 0.799 18.891 6.371 1 98.69 23 GLU B O 1
ATOM 787 N N . LEU B 1 24 ? 0.853 17.5 8.094 1 98.75 24 LEU B N 1
ATOM 788 C CA . LEU B 1 24 ? 0.945 16.328 7.223 1 98.75 24 LEU B CA 1
ATOM 789 C C . LEU B 1 24 ? -0.314 16.188 6.375 1 98.75 24 LEU B C 1
ATOM 791 O O . LEU B 1 24 ? -0.234 15.883 5.18 1 98.75 24 LEU B O 1
ATOM 795 N N . ILE B 1 25 ? -1.445 16.438 6.945 1 98.62 25 ILE B N 1
ATOM 796 C CA . ILE B 1 25 ? -2.721 16.344 6.242 1 98.62 25 ILE B CA 1
ATOM 797 C C . ILE B 1 25 ? -2.736 17.328 5.078 1 98.62 25 ILE B C 1
ATOM 799 O O . ILE B 1 25 ? -3.131 16.984 3.963 1 98.62 25 ILE B O 1
ATOM 803 N N . ALA B 1 26 ? -2.314 18.547 5.379 1 98.56 26 ALA B N 1
ATOM 804 C CA . ALA B 1 26 ? -2.258 19.562 4.336 1 98.56 26 ALA B CA 1
ATOM 805 C C . ALA B 1 26 ? -1.367 19.109 3.18 1 98.56 26 ALA B C 1
ATOM 807 O O . ALA B 1 26 ? -1.723 19.281 2.012 1 98.56 26 ALA B O 1
ATOM 808 N N . ARG B 1 27 ? -0.237 18.5 3.48 1 98.56 27 ARG B N 1
ATOM 809 C CA . ARG B 1 27 ? 0.687 18.016 2.459 1 98.56 27 ARG B CA 1
ATOM 810 C C . ARG B 1 27 ? 0.07 16.875 1.66 1 98.56 27 ARG B C 1
ATOM 812 O O . ARG B 1 27 ? 0.249 16.797 0.443 1 98.56 27 ARG B O 1
ATOM 819 N N . ILE B 1 28 ? -0.597 16.016 2.361 1 98.38 28 ILE B N 1
ATOM 820 C CA . ILE B 1 28 ? -1.232 14.875 1.703 1 98.38 28 ILE B CA 1
ATOM 821 C C . ILE B 1 28 ? -2.332 15.367 0.767 1 98.38 28 ILE B C 1
ATOM 823 O O . ILE B 1 28 ? -2.469 14.875 -0.356 1 98.38 28 ILE B O 1
ATOM 827 N N . GLN B 1 29 ? -3.109 16.375 1.26 1 97.75 29 GLN B N 1
ATOM 828 C CA . GLN B 1 29 ? -4.18 16.938 0.445 1 97.75 29 GLN B CA 1
ATOM 829 C C . GLN B 1 29 ? -3.625 17.594 -0.812 1 97.75 29 GLN B C 1
ATOM 831 O O . GLN B 1 29 ? -4.25 17.547 -1.873 1 97.75 29 GLN B O 1
ATOM 836 N N . LEU B 1 30 ? -2.42 18.172 -0.723 1 97.12 30 LEU B N 1
ATOM 837 C CA . LEU B 1 30 ? -1.745 18.766 -1.871 1 97.12 30 LEU B CA 1
ATOM 838 C C . LEU B 1 30 ? -1.384 17.703 -2.902 1 97.12 30 LEU B C 1
ATOM 840 O O . LEU B 1 30 ? -1.213 18 -4.082 1 97.12 30 LEU B O 1
ATOM 844 N N . LYS B 1 31 ? -1.284 16.438 -2.391 1 94.88 31 LYS B N 1
ATOM 845 C CA . LYS B 1 31 ? -0.979 15.328 -3.287 1 94.88 31 LYS B CA 1
ATOM 846 C C . LYS B 1 31 ? -2.252 14.734 -3.883 1 94.88 31 LYS B C 1
ATOM 848 O O . LYS B 1 31 ? -2.203 13.734 -4.598 1 94.88 31 LYS B O 1
ATOM 853 N N . GLY B 1 32 ? -3.377 15.336 -3.496 1 92.44 32 GLY B N 1
ATOM 854 C CA . GLY B 1 32 ? -4.621 14.961 -4.148 1 92.44 32 GLY B CA 1
ATOM 855 C C . GLY B 1 32 ? -5.449 13.977 -3.344 1 92.44 32 GLY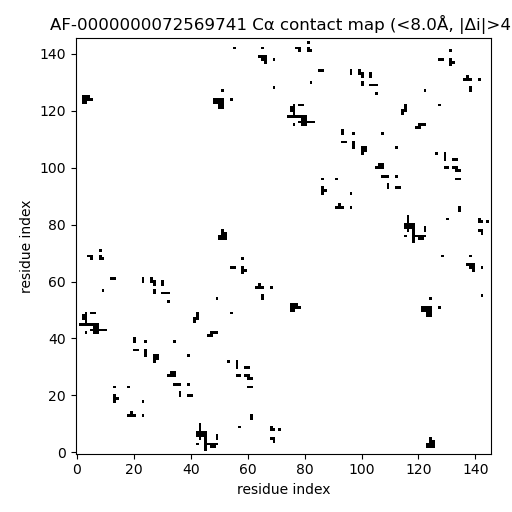 B C 1
ATOM 856 O O . GLY B 1 32 ? -6.445 13.445 -3.838 1 92.44 32 GLY B O 1
ATOM 857 N N . LEU B 1 33 ? -5.055 13.672 -2.234 1 95.56 33 LEU B N 1
ATOM 858 C CA . LEU B 1 33 ? -5.793 12.75 -1.378 1 95.56 33 LEU B CA 1
ATOM 859 C C . LEU B 1 33 ? -6.512 13.5 -0.263 1 95.56 33 LEU B C 1
ATOM 861 O O . LEU B 1 33 ? -5.891 14.25 0.486 1 95.56 33 LEU B O 1
ATOM 865 N N . ASN B 1 34 ? -7.738 13.281 -0.194 1 95.25 34 ASN B N 1
ATOM 866 C CA . ASN B 1 34 ? -8.539 13.93 0.838 1 95.25 34 ASN B CA 1
ATOM 867 C C . ASN B 1 34 ? -8.586 13.102 2.117 1 95.25 34 ASN B C 1
ATOM 869 O O . ASN B 1 34 ? -9.367 12.148 2.213 1 95.25 34 ASN B O 1
ATOM 873 N N . ILE B 1 35 ? -7.816 13.391 2.996 1 95.81 35 ILE B N 1
ATOM 874 C CA . ILE B 1 35 ? -7.824 12.789 4.324 1 95.81 35 ILE B CA 1
ATOM 875 C C . ILE B 1 35 ? -7.949 13.883 5.387 1 95.81 35 ILE B C 1
ATOM 877 O O . ILE B 1 35 ? -7.426 14.984 5.215 1 95.81 35 ILE B O 1
ATOM 881 N N . ASP B 1 36 ? -8.688 13.578 6.418 1 97.19 36 ASP B N 1
ATOM 882 C CA . ASP B 1 36 ? -8.812 14.5 7.539 1 97.19 36 ASP B CA 1
ATOM 883 C C . ASP B 1 36 ? -8.117 13.953 8.781 1 97.19 36 ASP B C 1
ATOM 885 O O . ASP B 1 36 ? -7.469 12.906 8.727 1 97.19 36 ASP B O 1
ATOM 889 N N . ARG B 1 37 ? -8.219 14.711 9.93 1 97.31 37 ARG B N 1
ATOM 890 C CA . ARG B 1 37 ? -7.469 14.383 11.141 1 97.31 37 ARG B CA 1
ATOM 891 C C . ARG B 1 37 ? -7.898 13.039 11.711 1 97.31 37 ARG B C 1
ATOM 893 O O . ARG B 1 37 ? -7.062 12.227 12.109 1 97.31 37 ARG B O 1
ATOM 900 N N . PRO B 1 38 ? -9.18 12.773 11.773 1 97.88 38 PRO B N 1
ATOM 901 C CA . PRO B 1 38 ? -9.578 11.445 12.258 1 97.88 38 PRO B CA 1
ATOM 902 C C . PRO B 1 38 ? -9.039 10.312 11.391 1 97.88 38 PRO B C 1
ATOM 904 O O . PRO B 1 38 ? -8.625 9.273 11.906 1 97.88 38 PRO B O 1
ATOM 907 N N . MET B 1 39 ? -9.031 10.469 10.078 1 97.62 39 MET B N 1
ATOM 908 C CA . MET B 1 39 ? -8.531 9.461 9.156 1 97.62 39 MET B CA 1
ATOM 909 C C . MET B 1 39 ? -7.039 9.219 9.367 1 97.62 39 MET B C 1
ATOM 911 O O . MET B 1 39 ? -6.598 8.07 9.469 1 97.62 39 MET B O 1
ATOM 915 N N . LEU B 1 40 ? -6.242 10.336 9.469 1 98.38 40 LEU B N 1
ATOM 916 C CA . LEU B 1 40 ? -4.812 10.18 9.695 1 98.38 40 LEU B CA 1
ATOM 917 C C . LEU B 1 40 ? -4.543 9.531 11.047 1 98.38 40 LEU B C 1
ATOM 919 O O . L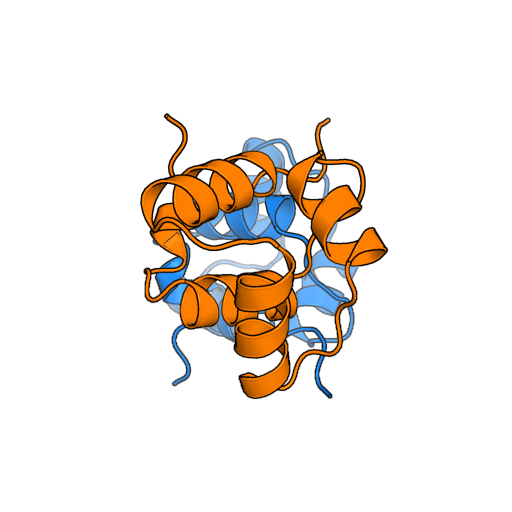EU B 1 40 ? -3.652 8.68 11.164 1 98.38 40 LEU B O 1
ATOM 923 N N . SER B 1 41 ? -5.289 9.945 12.055 1 98.38 41 SER B N 1
ATOM 924 C CA . SER B 1 41 ? -5.129 9.359 13.383 1 98.38 41 SER B CA 1
ATOM 925 C C . SER B 1 41 ? -5.359 7.855 13.359 1 98.38 41 SER B C 1
ATOM 927 O O . SER B 1 41 ? -4.578 7.094 13.93 1 98.38 41 SER B O 1
ATOM 929 N N . ARG B 1 42 ? -6.445 7.438 12.625 1 98.12 42 ARG B N 1
ATOM 930 C CA . ARG B 1 42 ? -6.742 6.012 12.531 1 98.12 42 ARG B CA 1
ATOM 931 C C . ARG B 1 42 ? -5.641 5.273 11.773 1 98.12 42 ARG B C 1
ATOM 933 O O . ARG B 1 42 ? -5.336 4.121 12.086 1 98.12 42 ARG B O 1
ATOM 940 N N . ILE B 1 43 ? -5.055 5.895 10.797 1 98.06 43 ILE B N 1
ATOM 941 C CA . ILE B 1 43 ? -3.943 5.305 10.062 1 98.06 43 ILE B CA 1
ATOM 942 C C . ILE B 1 43 ? -2.74 5.145 10.992 1 98.06 43 ILE B C 1
ATOM 944 O O . ILE B 1 43 ? -2.188 4.047 11.117 1 98.06 43 ILE B O 1
ATOM 948 N N . GLU B 1 44 ? -2.449 6.219 11.766 1 98.12 44 GLU B N 1
ATOM 949 C CA . GLU B 1 44 ? -1.229 6.254 12.562 1 98.12 44 GLU B CA 1
ATOM 950 C C . GLU B 1 44 ? -1.335 5.332 13.773 1 98.12 44 GLU B C 1
ATOM 952 O O . GLU B 1 44 ? -0.324 4.984 14.391 1 98.12 44 GLU B O 1
ATOM 957 N N . THR B 1 45 ? -2.545 4.961 14.117 1 96.62 45 THR B N 1
ATOM 958 C CA . THR B 1 45 ? -2.75 4.07 15.258 1 96.62 45 THR B CA 1
ATOM 959 C C . THR B 1 45 ? -3.078 2.658 14.781 1 96.62 45 THR B C 1
ATOM 961 O O . THR B 1 45 ? -3.529 1.824 15.57 1 96.62 45 THR B O 1
ATOM 964 N N . ASP B 1 46 ? -2.941 2.357 13.547 1 95.88 46 ASP B N 1
ATOM 965 C CA . ASP B 1 46 ? -3.152 1.059 12.914 1 95.88 46 ASP B CA 1
ATOM 966 C C . ASP B 1 46 ? -4.605 0.613 13.039 1 95.88 46 ASP B C 1
ATOM 968 O O . ASP B 1 46 ? -4.895 -0.586 13.062 1 95.88 46 ASP B O 1
ATOM 972 N N . SER B 1 47 ? -5.48 1.586 13.141 1 95.69 47 SER B N 1
ATOM 973 C CA . SER B 1 47 ? -6.891 1.265 13.328 1 95.69 47 SER B CA 1
ATOM 974 C C . SER B 1 47 ? -7.641 1.266 11.992 1 95.69 47 SER B C 1
ATOM 976 O O . SER B 1 47 ? -8.836 0.976 11.953 1 95.69 47 SER B O 1
ATOM 978 N N . ARG B 1 48 ? -7.039 1.461 10.93 1 95.25 48 ARG B N 1
ATOM 979 C CA . ARG B 1 48 ? -7.559 1.445 9.57 1 95.25 48 ARG B CA 1
ATOM 980 C C . ARG B 1 48 ? -6.508 0.931 8.586 1 95.25 48 ARG B C 1
ATOM 982 O O . ARG B 1 48 ? -5.324 1.25 8.719 1 95.25 48 ARG B O 1
ATOM 989 N N . GLU B 1 49 ? -6.906 0.114 7.715 1 95.38 49 GLU B N 1
ATOM 990 C CA . GLU B 1 49 ? -5.988 -0.321 6.664 1 95.38 49 GLU B CA 1
ATOM 991 C C . GLU B 1 49 ? -5.609 0.837 5.746 1 95.38 49 GLU B C 1
ATOM 993 O O . GLU B 1 49 ? -6.301 1.856 5.707 1 95.38 49 GLU B O 1
ATOM 998 N N . VAL B 1 50 ? -4.539 0.743 5.082 1 97.56 50 VAL B N 1
ATOM 999 C CA . VAL B 1 50 ? -4.027 1.771 4.18 1 97.56 50 VAL B CA 1
ATOM 1000 C C . VAL B 1 50 ? -3.916 1.207 2.766 1 97.56 50 VAL B C 1
ATOM 1002 O O . VAL B 1 50 ? -3.391 0.109 2.566 1 97.56 50 VAL B O 1
ATOM 1005 N N . TYR B 1 51 ? -4.395 1.931 1.854 1 97.75 51 TYR B N 1
ATOM 1006 C CA . TYR B 1 51 ? -4.395 1.498 0.461 1 97.75 51 TYR B CA 1
ATOM 1007 C C . TYR B 1 51 ? -3.107 1.919 -0.239 1 97.75 51 TYR B C 1
ATOM 1009 O O . TYR B 1 51 ? -2.416 2.834 0.216 1 97.75 51 TYR B O 1
ATOM 1017 N N . ASP B 1 52 ? -2.879 1.27 -1.383 1 98 52 ASP B N 1
ATOM 1018 C CA . ASP B 1 52 ? -1.658 1.552 -2.133 1 98 52 ASP B CA 1
ATOM 1019 C C . ASP B 1 52 ? -1.591 3.021 -2.539 1 98 52 ASP B C 1
ATOM 1021 O O . ASP B 1 52 ? -0.553 3.668 -2.383 1 98 52 ASP B O 1
ATOM 1025 N N . PHE B 1 53 ? -2.691 3.592 -2.967 1 97.06 53 PHE B N 1
ATOM 1026 C CA . PHE B 1 53 ? -2.672 4.988 -3.389 1 97.06 53 PHE B CA 1
ATOM 1027 C C . PHE B 1 53 ? -2.455 5.91 -2.197 1 97.06 53 PHE B C 1
ATOM 1029 O O . PHE B 1 53 ? -1.841 6.973 -2.332 1 97.06 53 PHE B O 1
ATOM 1036 N N . GLU B 1 54 ? -2.936 5.5 -1.049 1 97.44 54 GLU B N 1
ATOM 1037 C CA . GLU B 1 54 ? -2.695 6.273 0.167 1 97.44 54 GLU B CA 1
ATOM 1038 C C . GLU B 1 54 ? -1.234 6.188 0.596 1 97.44 54 GLU B C 1
ATOM 1040 O O . GLU B 1 54 ? -0.647 7.18 1.025 1 97.44 54 GLU B O 1
ATOM 1045 N N . VAL B 1 55 ? -0.685 4.984 0.486 1 98 55 VAL B N 1
ATOM 1046 C CA . VAL B 1 55 ? 0.723 4.766 0.803 1 98 55 VAL B CA 1
ATOM 1047 C C . VAL B 1 55 ? 1.59 5.715 -0.018 1 98 55 VAL B C 1
ATOM 1049 O O . VAL B 1 55 ? 2.479 6.379 0.522 1 98 55 VAL B O 1
ATOM 1052 N N . LYS B 1 56 ? 1.305 5.828 -1.284 1 97.56 56 LYS B N 1
ATOM 1053 C CA . LYS B 1 56 ? 2.08 6.684 -2.176 1 97.56 56 LYS B CA 1
ATOM 1054 C C . LYS B 1 56 ? 1.958 8.148 -1.775 1 97.56 56 LYS B C 1
ATOM 1056 O O . LYS B 1 56 ? 2.965 8.852 -1.646 1 97.56 56 LYS B O 1
ATOM 1061 N N . ALA B 1 57 ? 0.739 8.57 -1.597 1 97.62 57 ALA B N 1
ATOM 1062 C CA . ALA B 1 57 ? 0.494 9.969 -1.258 1 97.62 57 ALA B CA 1
ATOM 1063 C C . ALA B 1 57 ? 1.185 10.344 0.051 1 97.62 57 ALA B C 1
ATOM 1065 O O . ALA B 1 57 ? 1.757 11.43 0.168 1 97.62 57 ALA B O 1
ATOM 1066 N N . ILE B 1 58 ? 1.145 9.43 1.022 1 98.38 58 ILE B N 1
ATOM 1067 C CA . ILE B 1 58 ? 1.736 9.672 2.334 1 98.38 58 ILE B CA 1
ATOM 1068 C C . ILE B 1 58 ? 3.256 9.742 2.209 1 98.38 58 ILE B C 1
ATOM 1070 O O . ILE B 1 58 ? 3.889 10.641 2.766 1 98.38 58 ILE B O 1
ATOM 1074 N N . ALA B 1 59 ? 3.834 8.836 1.504 1 98.44 59 ALA B N 1
ATOM 1075 C CA . ALA B 1 59 ? 5.28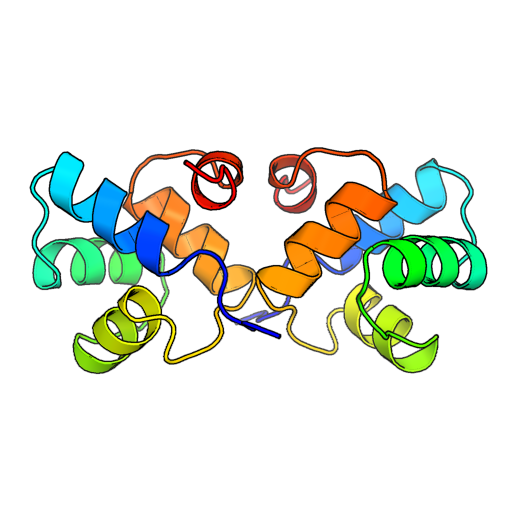1 8.859 1.303 1 98.44 59 ALA B CA 1
ATOM 1076 C C . ALA B 1 59 ? 5.723 10.156 0.64 1 98.44 59 ALA B C 1
ATOM 1078 O O . ALA B 1 59 ? 6.699 10.781 1.065 1 98.44 59 ALA B O 1
ATOM 1079 N N . GLU B 1 60 ? 5.027 10.602 -0.384 1 98.12 60 GLU B N 1
ATOM 1080 C CA . GLU B 1 60 ? 5.34 11.836 -1.086 1 98.12 60 GLU B CA 1
ATOM 1081 C C . GLU B 1 60 ? 5.203 13.047 -0.16 1 98.12 60 GLU B C 1
ATOM 1083 O O . GLU B 1 60 ? 6.055 13.938 -0.17 1 98.12 60 GLU B O 1
ATOM 1088 N N . ALA B 1 61 ? 4.168 12.984 0.613 1 98.5 61 ALA B N 1
ATOM 1089 C CA . ALA B 1 61 ? 3.92 14.086 1.539 1 98.5 61 ALA B CA 1
ATOM 1090 C C . ALA B 1 61 ? 5.031 14.188 2.58 1 98.5 61 ALA B C 1
ATOM 1092 O O . ALA B 1 61 ? 5.359 15.289 3.041 1 98.5 61 ALA B O 1
ATOM 1093 N N . LEU B 1 62 ? 5.617 13.047 2.939 1 98.62 62 LEU B N 1
ATOM 1094 C CA . LEU B 1 62 ? 6.684 12.984 3.934 1 98.62 62 LEU B CA 1
ATOM 1095 C C . LEU B 1 62 ? 8.047 13.133 3.277 1 98.62 62 LEU B C 1
ATOM 1097 O O . LEU B 1 62 ? 9.07 13.203 3.965 1 98.62 62 LEU B O 1
ATOM 1101 N N . ASP B 1 63 ? 8.109 13.188 1.932 1 98.44 63 ASP B N 1
ATOM 1102 C CA . ASP B 1 63 ? 9.344 13.32 1.163 1 98.44 63 ASP B CA 1
ATOM 1103 C C . ASP B 1 63 ? 10.297 12.164 1.45 1 98.44 63 ASP B C 1
ATOM 1105 O O . ASP B 1 63 ? 11.461 12.383 1.797 1 98.44 63 ASP B O 1
ATOM 1109 N N . ILE B 1 64 ? 9.758 10.906 1.407 1 98.06 64 ILE B N 1
ATOM 1110 C CA . ILE B 1 64 ? 10.531 9.68 1.581 1 98.06 64 ILE B CA 1
ATOM 1111 C C . ILE B 1 64 ? 10.148 8.68 0.492 1 98.06 64 ILE B C 1
ATOM 1113 O O . ILE B 1 64 ? 9.18 8.883 -0.24 1 98.06 64 ILE B O 1
ATOM 1117 N N . SER B 1 65 ? 10.992 7.652 0.37 1 97.75 65 SER B N 1
ATOM 1118 C CA . SER B 1 65 ? 10.633 6.555 -0.524 1 97.75 65 SER B CA 1
ATOM 1119 C C . SER B 1 65 ? 9.547 5.676 0.084 1 97.75 65 SER B C 1
ATOM 1121 O O . SER B 1 65 ? 9.406 5.617 1.307 1 97.75 65 SER B O 1
ATOM 1123 N N . VAL B 1 66 ? 8.758 5.012 -0.683 1 98.06 66 VAL B N 1
ATOM 1124 C CA . VAL B 1 66 ? 7.727 4.098 -0.206 1 98.06 66 VAL B CA 1
ATOM 1125 C C . VAL B 1 66 ? 8.359 2.992 0.635 1 98.06 66 VAL B C 1
ATOM 1127 O O . VAL B 1 66 ? 7.785 2.557 1.635 1 98.06 66 VAL B O 1
ATOM 1130 N N . ASP B 1 67 ? 9.562 2.609 0.24 1 97.88 67 ASP B N 1
ATOM 1131 C CA . ASP B 1 67 ? 10.273 1.554 0.96 1 97.88 67 ASP B CA 1
ATOM 1132 C C . ASP B 1 67 ? 10.477 1.929 2.426 1 97.88 67 ASP B C 1
ATOM 1134 O O . ASP B 1 67 ? 10.422 1.066 3.307 1 97.88 67 ASP B O 1
ATOM 1138 N N . GLU B 1 68 ? 10.68 3.176 2.648 1 97.44 68 GLU B N 1
ATOM 1139 C CA . GLU B 1 68 ? 10.953 3.646 4.004 1 97.44 68 GLU B CA 1
ATOM 1140 C C . GLU B 1 68 ? 9.758 3.408 4.922 1 97.44 68 GLU B C 1
ATOM 1142 O O . GLU B 1 68 ? 9.922 3.207 6.125 1 97.44 68 GLU B O 1
ATOM 1147 N N . LEU B 1 69 ? 8.602 3.389 4.344 1 98 69 LEU B N 1
ATOM 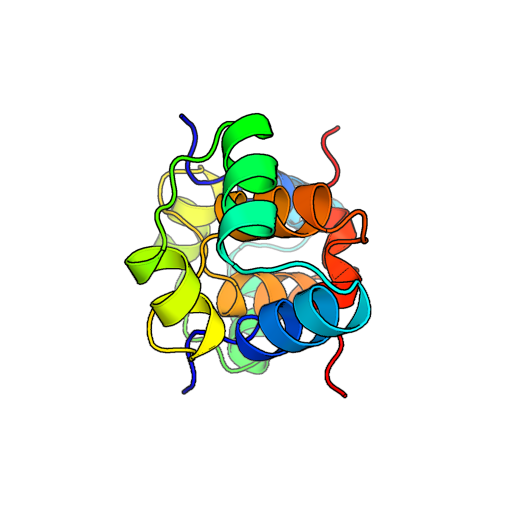1148 C CA . LEU B 1 69 ? 7.395 3.174 5.141 1 98 69 LEU B CA 1
ATOM 1149 C C . LEU B 1 69 ? 7.277 1.716 5.566 1 98 69 LEU B C 1
ATOM 1151 O O . LEU B 1 69 ? 6.551 1.397 6.512 1 98 69 LEU B O 1
ATOM 1155 N N . PHE B 1 70 ? 8 0.845 4.848 1 97.19 70 PHE B N 1
ATOM 1156 C CA . PHE B 1 70 ? 7.836 -0.583 5.098 1 97.19 70 PHE B CA 1
ATOM 1157 C C . PHE B 1 70 ? 9.016 -1.141 5.875 1 97.19 70 PHE B C 1
ATOM 1159 O O . PHE B 1 70 ? 9.078 -2.34 6.152 1 97.19 70 PHE B O 1
ATOM 1166 N N . ILE B 1 71 ? 9.977 -0.272 6.066 1 89.62 71 ILE B N 1
ATOM 1167 C CA . ILE B 1 71 ? 11.141 -0.698 6.84 1 89.62 71 ILE B CA 1
ATOM 1168 C C . ILE B 1 71 ? 10.781 -0.769 8.32 1 89.62 71 ILE B C 1
ATOM 1170 O O . ILE B 1 71 ? 10.203 0.174 8.875 1 89.62 71 ILE B O 1
ATOM 1174 N N . GLN B 1 72 ? 10.797 -1.975 8.773 1 75.38 72 GLN B N 1
ATOM 1175 C CA . GLN B 1 72 ? 10.508 -2.188 10.188 1 75.38 72 GLN B CA 1
ATOM 1176 C C . GLN B 1 72 ? 11.711 -1.859 11.055 1 75.38 72 GLN B C 1
ATOM 1178 O O . GLN B 1 72 ? 12.859 -2.086 10.648 1 75.38 72 GLN B O 1
ATOM 1183 N N . ASN B 1 73 ? 11.477 -0.862 11.953 1 54.69 73 ASN B N 1
ATOM 1184 C CA . ASN B 1 73 ? 12.547 -0.684 12.938 1 54.69 73 ASN B CA 1
ATOM 1185 C C . ASN B 1 73 ? 12.539 -1.798 13.977 1 54.69 73 ASN B C 1
ATOM 1187 O O . ASN B 1 73 ? 11.508 -2.416 14.227 1 54.69 73 ASN B O 1
#

Secondary structure (DSSP, 8-state):
--S--SHHHHHHHHHHTT--HHHHHHHHHHTT----HHHHHHHHTT-S--BHHHHHHHHHHHTS-HHHHH---/--S--SHHHHHHHHHHTT--HHHHHHHHHHTT----HHHHHHHHTT-S--BHHHHHHHHHHHTS-HHHHH---

Sequence (146 aa):
MNRNIIGKKVRIIRKAKNLTQEELIARIQLKGLNIDRPMLSRIETDSREVYDFEVKAIAEALDISVDELFIQNMNRNIIGKKVRIIRKAKNLTQEELIARIQLKGLNIDRPMLSRIETDSREVYDFEVKAIAEALDISVDELFIQN

InterPro domains:
  IPR001387 Cro/C1-type, helix-turn-helix domain [PF01381] (11-69)
  IPR001387 Cro/C1-type, helix-turn-helix domain [PS50943] (10-69)
  IPR001387 Cro/C1-type, helix-turn-helix domain [SM00530] (9-69)
  IPR001387 Cro/C1-type, helix-turn-helix domain [cd00093] (7-69)
  IPR010982 Lambda repressor-like, DNA-binding domain superfamily [G3DSA:1.10.260.40] (1-73)
  IPR010982 Lambda repressor-like, DNA-binding domain superfamily [SSF47413] (2-71)

Radius of gyration: 15.13 Å; Cα contacts (8 Å, |Δi|>4): 208; chains: 2; bounding box: 23×40×32 Å

Solvent-accessible surface area (backbone atoms only — not comparable to full-atom values): 7980 Å² total; per-residue (Å²): 130,78,55,31,69,38,18,56,47,52,44,52,51,37,51,77,69,69,44,51,72,68,55,50,35,53,40,21,39,74,62,69,43,90,59,52,70,69,56,51,50,32,29,37,66,44,72,36,68,42,37,45,46,52,48,50,34,46,23,57,48,69,71,49,58,56,45,63,41,66,55,78,128,132,78,56,31,68,36,18,56,48,50,45,52,51,38,51,75,69,71,44,50,71,68,54,49,36,54,40,22,39,73,63,70,41,90,60,52,70,70,56,51,50,31,30,36,66,45,71,36,68,40,38,46,46,52,48,51,32,48,21,57,50,69,71,49,58,56,45,64,41,67,55,78,129

Nearest PDB structures (foldseek):
  3zhi-assembly1_A  TM=8.458E-01  e=1.896E-02  Lactococcus phage TP901-1
  2ewt-assembly1_A  TM=8.354E-01  e=2.974E-02  Streptomyces coelicolor A3(2)
  6tri-assembly1_A  TM=8.675E-01  e=8.186E-02  Lactococcus phage TP901-1
  3zhm-assembly1_A  TM=7.252E-01  e=5.219E-02  Lactococcus phage TP901-1
  2kpj-assembly1_A  TM=7.974E-01  e=1.520E-01  Agathobacter rectalis ATCC 33656

Foldseek 3Di:
DLQQQQQLVLVVLCVVVPHDLVLLQVLLVVVVDHDDSVRSVCNNVSNDHADPVRLVSSCVSSVHDSVSSNDDD/DLLQQQQLVLVVLCVVVPHDLVLLQVLLVVVVDHDDSVRSVCNNVSNDHADPVRLVSSCVSSVHDSVSSNDDD

Organism: NCBI:txid632245